Protein AF-A0A937KA80-F1 (afdb_monomer)

Secondary structure (DSSP, 8-state):
-B---TT-SS----B-PPPTTS-HHHHHHHHHHHHHHHHHHHHHHH-HHHHHTTEEEETTEEE--S-SS---B---SHHHHHHHHHHHHHGGGSTT---SSSGGG-TTSTHHHHHS---SSTT---GGGG--

Organism: NCBI:txid2494733

Solvent-accessible surface area (backbone atoms only — not comparable to full-atom values): 8344 Å² total; per-residue (Å²): 57,46,37,66,76,92,83,60,100,74,82,78,76,53,80,59,83,78,57,89,94,52,56,68,69,57,53,51,51,50,50,54,51,52,52,42,49,51,52,49,54,49,24,66,75,77,35,54,77,64,45,61,79,31,55,47,99,48,98,89,42,60,63,55,81,70,74,91,78,72,44,78,37,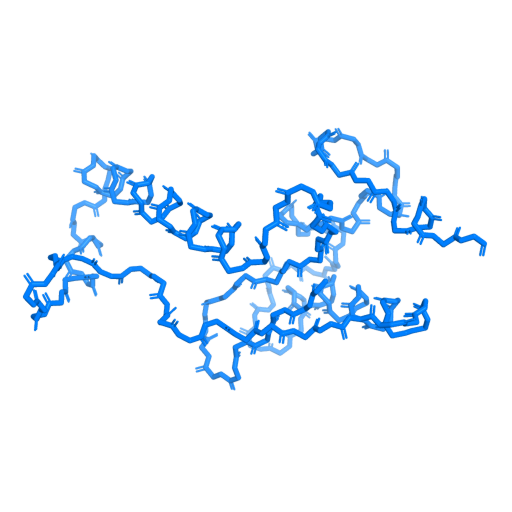87,70,90,46,68,70,59,46,52,55,49,50,53,50,61,40,42,47,50,46,38,84,95,56,55,72,27,97,41,48,74,69,35,79,96,46,69,46,36,44,78,74,68,68,48,61,87,66,72,88,68,77,66,74,67,83,77,57,134

Sequence (132 aa):
MYQELKDEHNHLHLLWKINPEHSLENVQRDFMKYTGQMIKFDLQKNHTQLLEHFQVNLKDRIYQFWQRNSLNKLLKSRKVIEQKLDYIHNNPVRGKWMLADNPLKYHFSSVRFYKEDNREFNFLTHYMQHFE

Mean predicted aligned error: 5.34 Å

Radius of gyration: 16.71 Å; Cα contacts (8 Å, |Δi|>4): 102; chains: 1; bounding box: 38×38×46 Å

Structure (mmCIF, N/CA/C/O backbone):
data_AF-A0A937KA80-F1
#
_entry.id   AF-A0A937KA80-F1
#
loop_
_atom_site.group_PDB
_atom_site.id
_atom_site.type_symbol
_atom_site.label_atom_id
_atom_site.label_alt_id
_atom_site.label_comp_id
_atom_site.label_asym_id
_atom_site.label_entity_id
_atom_site.label_seq_id
_atom_site.pdbx_PDB_ins_code
_atom_site.Cartn_x
_atom_site.Cartn_y
_atom_site.Cartn_z
_atom_site.occupancy
_atom_site.B_iso_or_equiv
_atom_site.auth_seq_id
_atom_site.auth_comp_id
_atom_site.auth_asym_id
_atom_site.auth_atom_id
_atom_site.pdbx_PDB_model_num
ATOM 1 N N . MET A 1 1 ? 9.803 3.561 -4.154 1.00 48.16 1 MET A N 1
ATOM 2 C CA . MET A 1 1 ? 10.133 3.049 -2.802 1.00 48.16 1 MET A CA 1
ATOM 3 C C . MET A 1 1 ? 9.423 1.731 -2.578 1.00 48.16 1 MET A C 1
ATOM 5 O O . MET A 1 1 ? 8.391 1.564 -3.196 1.00 48.16 1 MET A O 1
ATOM 9 N N . TYR A 1 2 ? 9.955 0.816 -1.769 1.00 37.06 2 TYR A N 1
ATOM 10 C CA . TYR A 1 2 ? 9.314 -0.464 -1.439 1.00 37.06 2 TYR A CA 1
ATOM 11 C C . TYR A 1 2 ? 9.170 -0.610 0.078 1.00 37.06 2 TYR A C 1
ATOM 13 O O . TYR A 1 2 ? 10.164 -0.451 0.793 1.00 37.06 2 TYR A O 1
ATOM 21 N N . GLN A 1 3 ? 7.959 -0.915 0.543 1.00 44.41 3 GLN A N 1
ATOM 22 C CA . GLN A 1 3 ? 7.660 -1.246 1.936 1.00 44.41 3 GLN A CA 1
ATOM 23 C C . GLN A 1 3 ? 7.545 -2.759 2.084 1.00 44.41 3 GLN A C 1
ATOM 25 O O . GLN A 1 3 ? 6.908 -3.396 1.262 1.00 44.41 3 GLN A O 1
ATOM 30 N N . GLU A 1 4 ? 8.177 -3.346 3.098 1.00 45.22 4 GLU A N 1
ATOM 31 C CA . GLU A 1 4 ? 8.077 -4.771 3.448 1.00 45.22 4 GLU A CA 1
ATOM 32 C C . GLU A 1 4 ? 7.993 -4.841 4.967 1.00 45.22 4 GLU A C 1
ATOM 34 O O . GLU A 1 4 ? 8.953 -4.506 5.658 1.00 45.22 4 GLU A O 1
ATOM 39 N N . LEU A 1 5 ? 6.827 -5.191 5.499 1.00 46.53 5 LEU A N 1
ATOM 40 C CA . LEU A 1 5 ? 6.656 -5.407 6.930 1.00 46.53 5 LEU A CA 1
ATOM 41 C C . LEU A 1 5 ? 6.932 -6.881 7.195 1.00 46.53 5 LEU A C 1
ATOM 43 O O . LEU A 1 5 ? 6.272 -7.754 6.638 1.00 46.53 5 LEU A O 1
ATOM 47 N N . LYS A 1 6 ? 7.978 -7.155 7.975 1.00 39.16 6 LYS A N 1
ATOM 48 C CA . LYS A 1 6 ? 8.591 -8.483 8.028 1.00 39.16 6 LYS A CA 1
ATOM 49 C C . LYS A 1 6 ? 7.864 -9.498 8.913 1.00 39.16 6 LYS A C 1
ATOM 51 O O . LYS A 1 6 ? 8.382 -10.597 9.013 1.00 39.16 6 LYS A O 1
ATOM 56 N N . ASP A 1 7 ? 6.707 -9.183 9.506 1.00 46.62 7 ASP A N 1
ATOM 57 C CA . ASP A 1 7 ? 6.018 -10.170 10.356 1.00 46.62 7 ASP A CA 1
ATOM 58 C C . ASP A 1 7 ? 4.517 -9.948 10.634 1.00 46.62 7 ASP A C 1
ATOM 60 O O . ASP A 1 7 ? 4.019 -10.349 11.679 1.00 46.62 7 ASP A O 1
ATOM 64 N N . GLU A 1 8 ? 3.731 -9.364 9.718 1.00 51.09 8 GLU A N 1
ATOM 65 C CA . GLU A 1 8 ? 2.290 -9.190 9.983 1.00 51.09 8 GLU A CA 1
ATOM 66 C C . GLU A 1 8 ? 1.383 -9.665 8.853 1.00 51.09 8 GLU A C 1
ATOM 68 O O . GLU A 1 8 ? 1.564 -9.372 7.670 1.00 51.09 8 GLU A O 1
ATOM 73 N N . HIS A 1 9 ? 0.382 -10.440 9.266 1.00 58.31 9 HIS A N 1
ATOM 74 C CA . HIS A 1 9 ? -0.651 -11.075 8.460 1.00 58.31 9 HIS A CA 1
ATOM 75 C C . HIS A 1 9 ? -1.645 -10.084 7.851 1.00 58.31 9 HIS A C 1
ATOM 77 O O . HIS A 1 9 ? -2.662 -10.550 7.377 1.00 58.31 9 HIS A O 1
ATOM 83 N N . ASN A 1 10 ? -1.360 -8.773 7.797 1.00 76.12 10 ASN A N 1
ATOM 84 C CA . ASN A 1 10 ? -2.087 -7.776 6.998 1.00 76.12 10 ASN A CA 1
ATOM 85 C C . ASN A 1 10 ? -1.175 -6.568 6.725 1.00 76.12 10 ASN A C 1
ATOM 87 O O . ASN A 1 10 ? -0.823 -5.849 7.654 1.00 76.12 10 ASN A O 1
ATOM 91 N N . HIS A 1 11 ? -0.767 -6.334 5.476 1.00 83.75 11 HIS A N 1
ATOM 92 C CA . HIS A 1 11 ? 0.068 -5.180 5.125 1.00 83.75 11 HIS A CA 1
ATOM 93 C C . HIS A 1 11 ? -0.138 -4.733 3.676 1.00 83.75 11 HIS A C 1
ATOM 95 O O . HIS A 1 11 ? -0.653 -5.469 2.838 1.00 83.75 11 HIS A O 1
ATOM 101 N N . LEU A 1 12 ? 0.300 -3.508 3.393 1.00 89.56 12 LEU A N 1
ATOM 102 C CA . LEU A 1 12 ? 0.245 -2.889 2.077 1.00 89.56 12 LEU A CA 1
ATOM 103 C C . LEU A 1 12 ? 1.658 -2.765 1.499 1.00 89.56 12 LEU A C 1
ATOM 105 O O . LEU A 1 12 ? 2.580 -2.318 2.184 1.00 89.56 12 LEU A O 1
ATOM 109 N N . HIS A 1 13 ? 1.810 -3.110 0.222 1.00 90.69 13 HIS A N 1
ATOM 110 C CA . HIS A 1 13 ? 3.007 -2.799 -0.550 1.00 90.69 13 HIS A CA 1
ATOM 111 C C . HIS A 1 13 ? 2.705 -1.706 -1.568 1.00 90.69 13 HIS A C 1
ATOM 113 O O . HIS A 1 13 ? 1.826 -1.866 -2.412 1.00 90.69 13 HIS A O 1
ATOM 119 N N . LEU A 1 14 ? 3.482 -0.625 -1.527 1.00 92.62 14 LEU A N 1
ATOM 120 C CA . LEU A 1 14 ? 3.398 0.463 -2.494 1.00 92.62 14 LEU A CA 1
ATOM 121 C C . LEU A 1 14 ? 4.724 0.628 -3.220 1.00 92.62 14 LEU A C 1
ATOM 123 O O . LEU A 1 14 ? 5.790 0.568 -2.605 1.00 92.62 14 LEU A O 1
ATOM 127 N N . LEU A 1 15 ? 4.633 0.887 -4.525 1.00 93.25 15 LEU A N 1
ATOM 128 C CA . LEU A 1 15 ? 5.722 1.422 -5.327 1.00 93.25 15 LEU A CA 1
ATOM 129 C C . LEU A 1 15 ? 5.299 2.783 -5.864 1.00 93.25 15 LEU A C 1
ATOM 131 O O . LEU A 1 15 ? 4.506 2.873 -6.791 1.00 93.25 15 LEU A O 1
ATOM 135 N N . TRP A 1 16 ? 5.849 3.836 -5.269 1.00 91.56 16 TRP A N 1
ATOM 136 C CA . TRP A 1 16 ? 5.599 5.217 -5.678 1.00 91.56 16 TRP A CA 1
ATOM 137 C C . TRP A 1 16 ? 6.881 5.965 -6.050 1.00 91.56 16 TRP A C 1
ATOM 139 O O . TRP A 1 16 ? 7.986 5.633 -5.583 1.00 91.56 16 TRP A O 1
ATOM 149 N N . LYS A 1 17 ? 6.705 6.993 -6.881 1.00 91.81 17 LYS A N 1
ATOM 150 C CA . LYS A 1 17 ? 7.663 8.072 -7.108 1.00 91.81 17 LYS A CA 1
ATOM 151 C C . LYS A 1 17 ? 7.154 9.301 -6.363 1.00 91.81 17 LYS A C 1
ATOM 153 O O . LYS A 1 17 ? 6.018 9.714 -6.561 1.00 91.81 17 LYS A O 1
ATOM 158 N N . ILE A 1 18 ? 7.988 9.848 -5.487 1.00 92.00 18 ILE A N 1
ATOM 159 C CA . ILE A 1 18 ? 7.662 11.062 -4.741 1.00 92.00 18 ILE A CA 1
ATOM 160 C C . ILE A 1 18 ? 7.908 12.265 -5.657 1.00 92.00 18 ILE A C 1
ATOM 162 O O . ILE A 1 18 ? 8.932 12.306 -6.344 1.00 92.00 18 ILE A O 1
ATOM 166 N N . ASN A 1 19 ? 6.963 13.208 -5.691 1.00 91.62 19 ASN A N 1
ATOM 167 C CA . ASN A 1 19 ? 7.145 14.486 -6.381 1.00 91.62 19 ASN A CA 1
ATOM 168 C C . ASN A 1 19 ? 8.353 15.218 -5.755 1.00 91.62 19 ASN A C 1
ATOM 170 O O . ASN A 1 19 ? 8.394 15.303 -4.528 1.00 91.62 19 ASN A O 1
ATOM 174 N N . PRO A 1 20 ? 9.314 15.741 -6.546 1.00 91.06 20 PRO A N 1
ATOM 175 C CA . PRO A 1 20 ? 10.453 16.508 -6.034 1.00 91.06 20 PRO A CA 1
ATOM 176 C C . PRO A 1 20 ? 10.111 17.635 -5.046 1.00 91.06 20 PRO A C 1
ATOM 178 O O . PRO A 1 20 ? 10.936 17.964 -4.200 1.00 91.06 20 PRO A O 1
ATOM 181 N N . GLU A 1 21 ? 8.905 18.202 -5.117 1.00 96.12 21 GLU A N 1
ATOM 182 C CA . GLU A 1 21 ? 8.427 19.254 -4.203 1.00 96.12 21 GLU A CA 1
ATOM 183 C C . GLU A 1 21 ? 8.047 18.743 -2.802 1.00 96.12 21 GLU A C 1
ATOM 185 O O . GLU A 1 21 ? 7.722 19.524 -1.904 1.00 96.12 21 GLU A O 1
ATOM 190 N N . HIS A 1 22 ? 8.041 17.427 -2.594 1.00 95.25 22 HIS A N 1
ATOM 191 C CA . HIS A 1 22 ? 7.624 16.806 -1.347 1.00 95.25 22 HIS A CA 1
ATOM 192 C C . HIS A 1 22 ? 8.718 15.907 -0.783 1.00 95.25 22 HIS A C 1
ATOM 194 O O . HIS A 1 22 ? 9.386 15.164 -1.501 1.00 95.25 22 HIS A O 1
ATOM 200 N N . SER A 1 23 ? 8.864 15.925 0.542 1.00 93.81 23 SER A N 1
ATOM 201 C CA . SER A 1 23 ? 9.689 14.933 1.220 1.00 93.81 23 SER A CA 1
ATOM 202 C C . SER A 1 23 ? 8.934 13.616 1.357 1.00 93.81 23 SER A C 1
ATOM 204 O O . SER A 1 23 ? 7.706 13.581 1.497 1.00 93.81 23 SER A O 1
ATOM 206 N N . LEU A 1 24 ? 9.684 12.518 1.362 1.00 90.81 24 LEU A N 1
ATOM 207 C CA . LEU A 1 24 ? 9.137 11.194 1.616 1.00 90.81 24 LEU A CA 1
ATOM 208 C C . LEU A 1 24 ? 8.379 11.147 2.948 1.00 90.81 24 LEU A C 1
ATOM 210 O O . LEU A 1 24 ? 7.284 10.595 3.029 1.00 90.81 24 LEU A O 1
ATOM 214 N N . GLU A 1 25 ? 8.984 11.702 3.992 1.00 91.50 25 GLU A N 1
ATOM 215 C CA . GLU A 1 25 ? 8.495 11.625 5.362 1.00 91.50 25 GLU A CA 1
ATOM 216 C C . GLU A 1 25 ? 7.133 12.308 5.482 1.00 91.50 25 GLU A C 1
ATOM 218 O O . GLU A 1 25 ? 6.232 11.783 6.139 1.00 91.50 25 GLU A O 1
ATOM 223 N N . ASN A 1 26 ? 6.959 13.446 4.802 1.00 94.25 26 ASN A N 1
ATOM 224 C CA . ASN A 1 26 ? 5.688 14.158 4.765 1.00 94.25 26 ASN A CA 1
ATOM 225 C C . ASN A 1 26 ? 4.629 13.347 4.013 1.00 94.25 26 ASN A C 1
ATOM 227 O O . ASN A 1 26 ? 3.556 13.116 4.564 1.00 94.25 26 ASN A O 1
ATOM 231 N N . VAL A 1 27 ? 4.945 12.840 2.815 1.00 93.75 27 VAL A N 1
ATOM 232 C CA . VAL A 1 27 ? 4.000 12.029 2.025 1.00 93.75 27 VAL A CA 1
ATOM 233 C C . VAL A 1 27 ? 3.550 10.793 2.797 1.00 93.75 27 VAL A C 1
ATOM 235 O O . VAL A 1 27 ? 2.359 10.496 2.861 1.00 93.75 27 VAL A O 1
ATOM 238 N N . GLN A 1 28 ? 4.481 10.087 3.432 1.00 91.75 28 GLN A N 1
ATOM 239 C CA . GLN A 1 28 ? 4.168 8.901 4.216 1.00 91.75 28 GLN A CA 1
ATOM 240 C C . GLN A 1 28 ? 3.326 9.233 5.453 1.00 91.75 28 GLN A C 1
ATOM 242 O O . GLN A 1 28 ? 2.318 8.566 5.700 1.00 91.75 28 GLN A O 1
ATOM 247 N N . ARG A 1 29 ? 3.710 10.260 6.224 1.00 92.69 29 ARG A N 1
ATOM 248 C CA . ARG A 1 29 ? 2.944 10.714 7.393 1.00 92.69 29 ARG A CA 1
ATOM 249 C C . ARG A 1 29 ? 1.513 11.045 6.992 1.00 92.69 29 ARG A C 1
ATOM 251 O O . ARG A 1 29 ? 0.576 10.599 7.654 1.00 92.69 29 ARG A O 1
ATOM 258 N N . ASP A 1 30 ? 1.355 11.817 5.924 1.00 95.12 30 ASP A N 1
ATOM 259 C CA . ASP A 1 30 ? 0.058 12.326 5.501 1.00 95.12 30 ASP A CA 1
ATOM 260 C C . ASP A 1 30 ? -0.804 11.198 4.918 1.00 95.12 30 ASP A C 1
ATOM 262 O O . ASP A 1 30 ? -1.977 11.094 5.277 1.00 95.12 30 ASP A O 1
ATOM 266 N N . PHE A 1 31 ? -0.211 10.268 4.156 1.00 94.31 31 PHE A N 1
ATOM 267 C CA . PHE A 1 31 ? -0.874 9.042 3.705 1.00 94.31 31 PHE A CA 1
ATOM 268 C C . PHE A 1 31 ? -1.403 8.212 4.881 1.00 94.31 31 PHE A C 1
ATOM 270 O O . PHE A 1 31 ? -2.589 7.878 4.922 1.00 94.31 31 PHE A O 1
ATOM 277 N N . MET A 1 32 ? -0.552 7.898 5.863 1.00 93.69 32 MET A N 1
ATOM 278 C CA . MET A 1 32 ? -0.934 7.074 7.016 1.00 93.69 32 MET A CA 1
ATOM 279 C C . MET A 1 32 ? -1.980 7.772 7.890 1.00 93.69 32 MET A C 1
ATOM 281 O O . MET A 1 32 ? -2.920 7.135 8.364 1.00 93.69 32 MET A O 1
ATOM 285 N N . LYS A 1 33 ? -1.843 9.089 8.093 1.00 94.38 33 LYS A N 1
ATOM 286 C CA . LYS A 1 33 ? -2.810 9.890 8.851 1.00 94.38 33 LYS A CA 1
ATOM 287 C C . LYS A 1 33 ? -4.173 9.884 8.168 1.00 94.38 33 LYS A C 1
ATOM 289 O O . LYS A 1 33 ? -5.168 9.565 8.816 1.00 94.38 33 LYS A O 1
ATOM 294 N N . TYR A 1 34 ? -4.210 10.217 6.879 1.00 97.31 34 TYR A N 1
ATOM 295 C CA . TYR A 1 34 ? -5.447 10.301 6.113 1.00 97.31 34 TYR A CA 1
ATOM 296 C C . TYR A 1 34 ? -6.156 8.946 6.060 1.00 97.31 34 TYR A C 1
ATOM 298 O O . TYR A 1 34 ? -7.308 8.829 6.467 1.00 97.31 34 TYR A O 1
ATOM 306 N N . THR A 1 35 ? -5.451 7.894 5.643 1.00 96.38 35 THR A N 1
ATOM 307 C CA . THR A 1 35 ? -6.038 6.550 5.529 1.00 96.38 35 THR A CA 1
ATOM 308 C C . THR A 1 35 ? -6.451 5.982 6.883 1.00 96.38 35 THR A C 1
ATOM 310 O O . THR A 1 35 ? -7.530 5.412 6.989 1.00 96.38 35 THR A O 1
ATOM 313 N N . GLY A 1 36 ? -5.666 6.196 7.944 1.00 96.31 36 GLY A N 1
ATOM 314 C CA . GLY A 1 36 ? -6.048 5.785 9.297 1.00 96.31 36 GLY A CA 1
ATOM 315 C C . GLY A 1 36 ? -7.316 6.491 9.787 1.00 96.31 36 GLY A C 1
ATOM 316 O O . GLY A 1 36 ? -8.155 5.879 10.444 1.00 96.31 36 GLY A O 1
ATOM 317 N N . GLN A 1 37 ? -7.495 7.765 9.432 1.00 97.06 37 GLN A N 1
ATOM 318 C CA . GLN A 1 37 ? -8.714 8.505 9.743 1.00 97.06 37 GLN A CA 1
ATOM 319 C C . GLN A 1 37 ? -9.919 7.989 8.947 1.00 97.06 37 GLN A C 1
ATOM 321 O O . GLN A 1 37 ? -10.997 7.838 9.518 1.00 97.06 37 GLN A O 1
ATOM 326 N N . MET A 1 38 ? -9.731 7.656 7.669 1.00 98.12 38 MET A N 1
ATOM 327 C CA . MET A 1 38 ? -10.786 7.061 6.845 1.00 98.12 38 MET A CA 1
ATOM 328 C C . MET A 1 38 ? -11.207 5.681 7.358 1.00 98.12 38 MET A C 1
ATOM 330 O O . MET A 1 38 ? -12.401 5.436 7.500 1.00 98.12 38 MET A O 1
ATOM 334 N N . ILE A 1 39 ? -10.247 4.820 7.719 1.00 96.75 39 ILE A N 1
ATOM 335 C CA . ILE A 1 39 ? -10.524 3.511 8.330 1.00 96.75 39 ILE A CA 1
ATOM 336 C C . ILE A 1 39 ? -11.306 3.696 9.630 1.00 96.75 39 ILE A C 1
ATOM 338 O O . ILE A 1 39 ? -12.327 3.049 9.833 1.00 96.75 39 ILE A O 1
ATOM 342 N N . LYS A 1 40 ? -10.882 4.625 10.497 1.00 97.25 40 LYS A N 1
ATOM 343 C CA . LYS A 1 40 ? -11.616 4.933 11.729 1.00 97.25 40 LYS A CA 1
ATOM 344 C C . LYS A 1 40 ? -13.070 5.297 11.438 1.00 97.25 40 LYS A C 1
ATOM 346 O O . LYS A 1 40 ? -13.957 4.761 12.090 1.00 97.25 40 LYS A O 1
ATOM 351 N N . PHE A 1 41 ? -13.311 6.221 10.510 1.00 97.81 41 PHE A N 1
ATOM 352 C CA . PHE A 1 41 ? -14.662 6.686 10.203 1.00 97.81 41 PHE A CA 1
ATOM 353 C C . PHE A 1 41 ? -15.548 5.577 9.646 1.00 97.81 41 PHE A C 1
ATOM 355 O O . PHE A 1 41 ? -16.707 5.477 10.045 1.00 97.81 41 PHE A O 1
ATOM 362 N N . ASP A 1 42 ? -15.000 4.727 8.781 1.00 97.94 42 ASP A N 1
ATOM 363 C CA . ASP A 1 42 ? -15.714 3.564 8.270 1.00 97.94 42 ASP A CA 1
ATOM 364 C C . ASP A 1 42 ? -16.073 2.585 9.397 1.00 97.94 42 ASP A C 1
ATOM 366 O O . ASP A 1 42 ? -17.246 2.265 9.591 1.00 97.94 42 ASP A O 1
ATOM 370 N N . LEU A 1 43 ? -15.098 2.199 10.225 1.00 97.62 43 LEU A N 1
ATOM 371 C CA . LEU A 1 43 ? -15.330 1.257 11.319 1.00 97.62 43 LEU A CA 1
ATOM 372 C C . LEU A 1 43 ? -16.284 1.817 12.381 1.00 97.62 43 LEU A C 1
ATOM 374 O O . LEU A 1 43 ? -17.128 1.085 12.880 1.00 97.62 43 LEU A O 1
ATOM 378 N N . GLN A 1 44 ? -16.212 3.112 12.699 1.00 96.88 44 GLN A N 1
ATOM 379 C CA . GLN A 1 44 ? -17.159 3.758 13.619 1.00 96.88 44 GLN A CA 1
ATOM 380 C C . GLN A 1 44 ? -18.604 3.695 13.121 1.00 96.88 44 GLN A C 1
ATOM 382 O O . GLN A 1 44 ? -19.526 3.649 13.933 1.00 96.88 44 GLN A O 1
ATOM 387 N N . LYS A 1 45 ? -18.801 3.744 11.801 1.00 97.62 45 LYS A N 1
ATOM 388 C CA . LYS A 1 45 ? -20.126 3.751 11.186 1.00 97.62 45 LYS A CA 1
ATOM 389 C C . LYS A 1 45 ? -20.663 2.340 10.962 1.00 97.62 45 LYS A C 1
ATOM 391 O O . LYS A 1 45 ? -21.845 2.102 11.185 1.00 97.62 45 LYS A O 1
ATOM 396 N N . ASN A 1 46 ? -19.806 1.435 10.500 1.00 97.88 46 ASN A N 1
ATOM 397 C CA . ASN A 1 46 ? -20.219 0.158 9.924 1.00 97.88 46 ASN A CA 1
ATOM 398 C C . ASN A 1 46 ? -19.783 -1.054 10.764 1.00 97.88 46 ASN A C 1
ATOM 400 O O . ASN A 1 46 ? -20.420 -2.103 10.693 1.00 97.88 46 ASN A O 1
ATOM 404 N N . HIS A 1 47 ? -18.721 -0.934 11.571 1.00 96.19 47 HIS A N 1
ATOM 405 C CA . HIS A 1 47 ? -18.048 -2.073 12.208 1.00 96.19 47 HIS A CA 1
ATOM 406 C C . HIS A 1 47 ? -17.506 -1.739 13.610 1.00 96.19 47 HIS A C 1
ATOM 408 O O . HIS A 1 47 ? -16.336 -1.980 13.913 1.00 96.19 47 HIS A O 1
ATOM 414 N N . THR A 1 48 ? -18.348 -1.189 14.489 1.00 95.19 48 THR A N 1
ATOM 415 C CA . THR A 1 48 ? -17.910 -0.656 15.793 1.00 95.19 48 THR A CA 1
ATOM 416 C C . THR A 1 48 ? -17.208 -1.696 16.669 1.00 95.19 48 THR A C 1
ATOM 418 O O . THR A 1 48 ? -16.217 -1.370 17.309 1.00 95.19 48 THR A O 1
ATOM 421 N N . GLN A 1 49 ? -17.648 -2.958 16.638 1.00 96.12 49 GLN A N 1
ATOM 422 C CA . GLN A 1 49 ? -16.983 -4.048 17.367 1.00 96.12 49 GLN A CA 1
ATOM 423 C C . GLN A 1 49 ? -15.547 -4.281 16.871 1.00 96.12 49 GLN A C 1
ATOM 425 O O . GLN A 1 49 ? -14.641 -4.518 17.662 1.00 96.12 49 GLN A O 1
ATOM 430 N N . LEU A 1 50 ? -15.304 -4.153 15.561 1.00 95.12 50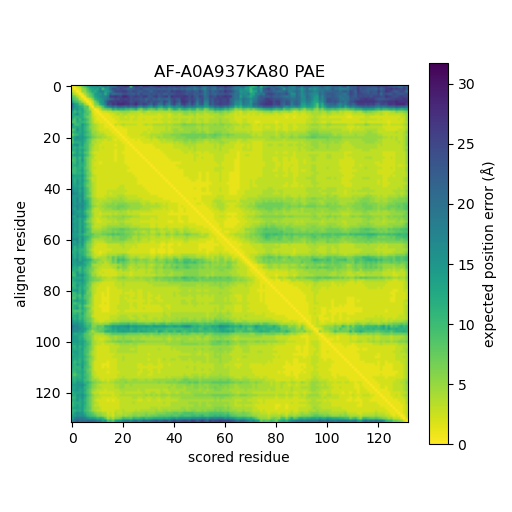 LEU A N 1
ATOM 431 C CA . LEU A 1 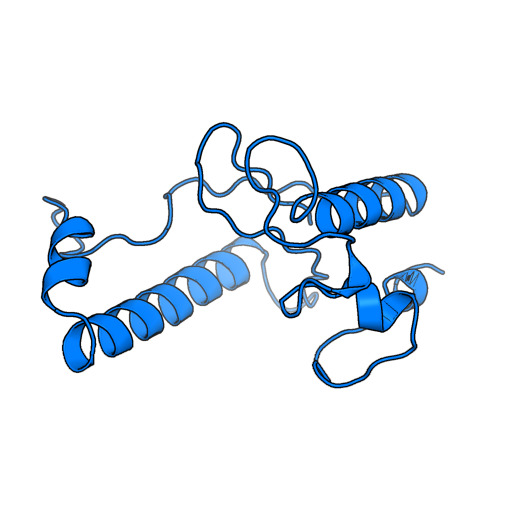50 ? -13.963 -4.302 14.998 1.00 95.12 50 LEU A CA 1
ATOM 432 C C . LEU A 1 50 ? -13.049 -3.132 15.394 1.00 95.12 50 LEU A C 1
ATOM 434 O O . LEU A 1 50 ? -11.853 -3.321 15.607 1.00 95.12 50 LEU A O 1
ATOM 438 N N . LEU A 1 51 ? -13.606 -1.924 15.520 1.00 96.88 51 LEU A N 1
ATOM 439 C CA . LEU A 1 51 ? -12.859 -0.729 15.918 1.00 96.88 51 LEU A CA 1
ATOM 440 C C . LEU A 1 51 ? -12.196 -0.875 17.296 1.00 96.88 51 LEU A C 1
ATOM 442 O O . LEU A 1 51 ? -11.106 -0.338 17.505 1.00 96.88 51 LEU A O 1
ATOM 446 N N . GLU A 1 52 ? -12.832 -1.594 18.221 1.00 95.38 52 GLU A N 1
ATOM 447 C CA . GLU A 1 52 ? -12.324 -1.809 19.581 1.00 95.38 52 GLU A CA 1
ATOM 448 C C . GLU A 1 52 ? -10.947 -2.486 19.580 1.00 95.38 52 GLU A C 1
ATOM 450 O O . GLU A 1 52 ? -10.081 -2.120 20.373 1.00 95.38 52 GLU A O 1
ATOM 455 N N . HIS A 1 53 ? -10.681 -3.370 18.613 1.00 95.25 53 HIS A N 1
ATOM 456 C CA . HIS A 1 53 ? -9.384 -4.037 18.465 1.00 95.25 53 HIS A CA 1
ATOM 457 C C . HIS A 1 53 ? -8.231 -3.092 18.094 1.00 95.25 53 HIS A C 1
ATOM 459 O O . HIS A 1 53 ? -7.068 -3.466 18.234 1.00 95.25 53 HIS A O 1
ATOM 465 N N . PHE A 1 54 ? -8.530 -1.876 17.630 1.00 95.31 54 PHE A N 1
ATOM 466 C CA . PHE A 1 54 ? -7.524 -0.873 17.270 1.00 95.31 54 PHE A CA 1
ATOM 467 C C . PHE A 1 54 ? -7.283 0.163 18.372 1.00 95.31 54 PHE A C 1
ATOM 469 O O . PHE A 1 54 ? -6.513 1.105 18.153 1.00 95.31 54 PHE A O 1
ATOM 476 N N . GLN A 1 55 ? -7.938 0.037 19.532 1.00 96.19 55 GLN A N 1
ATOM 477 C CA . GLN A 1 55 ? -7.700 0.930 20.663 1.00 96.19 55 GLN A CA 1
ATOM 478 C C . GLN A 1 55 ? -6.292 0.749 21.229 1.00 96.19 55 GLN A C 1
ATOM 480 O O . GLN A 1 55 ? -5.767 -0.356 21.339 1.00 96.19 55 GLN A O 1
ATOM 485 N N . VAL A 1 56 ? -5.679 1.862 21.617 1.00 95.56 56 VAL A N 1
ATOM 486 C CA . VAL A 1 56 ? -4.341 1.897 22.204 1.00 95.56 56 VAL A CA 1
ATOM 487 C C . VAL A 1 56 ? -4.317 2.827 23.405 1.00 95.56 56 VAL A C 1
ATOM 489 O O . VAL A 1 56 ? -4.980 3.861 23.425 1.00 95.56 56 VAL A O 1
ATOM 492 N N . ASN A 1 57 ? -3.502 2.489 24.401 1.00 95.12 57 ASN A N 1
ATOM 493 C CA . ASN A 1 57 ? -3.299 3.332 25.575 1.00 95.12 57 ASN A CA 1
ATOM 494 C C . ASN A 1 57 ? -2.110 4.281 25.361 1.00 95.12 57 ASN A C 1
ATOM 496 O O . ASN A 1 57 ? -1.037 4.109 25.940 1.00 95.12 57 ASN A O 1
ATOM 500 N N . LEU A 1 58 ? -2.275 5.244 24.453 1.00 93.12 58 LEU A N 1
ATOM 501 C CA . LEU A 1 58 ? -1.255 6.237 24.126 1.00 93.12 58 LEU A CA 1
ATOM 502 C C . LEU A 1 58 ? -1.777 7.648 24.391 1.00 93.12 58 LEU A C 1
ATOM 504 O O . LEU A 1 58 ? -2.933 7.962 24.129 1.00 93.12 58 LEU A O 1
ATOM 508 N N . LYS A 1 59 ? -0.897 8.536 24.864 1.00 93.62 59 LYS A N 1
ATOM 509 C CA . LYS A 1 59 ? -1.265 9.920 25.205 1.00 93.62 59 LYS A CA 1
ATOM 510 C C . LYS A 1 59 ? -1.762 10.726 23.997 1.00 93.62 59 LYS A C 1
ATOM 512 O O . LYS A 1 59 ? -2.541 11.656 24.160 1.00 93.62 59 LYS A O 1
ATOM 517 N N . ASP A 1 60 ? -1.278 10.404 22.801 1.00 91.31 60 ASP A N 1
ATOM 518 C CA . ASP A 1 60 ? -1.489 11.193 21.587 1.00 91.31 60 ASP A CA 1
ATOM 519 C C . ASP A 1 60 ? -2.608 10.660 20.678 1.00 91.31 60 ASP A C 1
ATOM 521 O O . ASP A 1 60 ? -2.973 11.329 19.712 1.00 91.31 60 ASP A O 1
ATOM 525 N N . ARG A 1 61 ? -3.149 9.463 20.944 1.00 90.75 61 ARG A N 1
ATOM 526 C CA . ARG A 1 61 ? -4.187 8.846 20.106 1.00 90.75 61 ARG A CA 1
ATOM 527 C C . ARG A 1 61 ? -4.957 7.759 20.847 1.00 90.75 61 ARG A C 1
ATOM 529 O O . ARG A 1 61 ? -4.382 7.009 21.622 1.00 90.75 61 ARG A O 1
ATOM 536 N N . ILE A 1 62 ? -6.238 7.632 20.510 1.00 95.19 62 ILE A N 1
ATOM 537 C CA . ILE A 1 62 ? -7.124 6.576 21.029 1.00 95.19 62 ILE A CA 1
ATOM 538 C C . ILE A 1 62 ? -7.021 5.300 20.181 1.00 95.19 62 ILE A C 1
ATOM 540 O O . ILE A 1 62 ? -7.122 4.203 20.712 1.00 95.19 62 ILE A O 1
ATOM 544 N N . TYR A 1 63 ? -6.800 5.441 18.869 1.00 96.44 63 TYR A N 1
ATOM 545 C CA . TYR A 1 63 ? -6.750 4.327 17.918 1.00 96.44 63 TYR A CA 1
ATOM 546 C C . TYR A 1 63 ? -5.445 4.343 17.116 1.00 96.44 63 TYR A C 1
ATOM 548 O O . TYR A 1 63 ? -4.946 5.418 16.762 1.00 96.44 63 TYR A O 1
ATOM 556 N N . GLN A 1 64 ? -4.910 3.167 16.786 1.00 94.88 64 GLN A N 1
ATOM 557 C CA . GLN A 1 64 ? -3.745 3.018 15.912 1.00 94.88 64 GLN A CA 1
ATOM 558 C C . GLN A 1 64 ? -3.964 1.886 14.902 1.00 94.88 64 GLN A C 1
ATOM 560 O O . GLN A 1 64 ? -4.027 0.723 15.274 1.00 94.88 64 GLN A O 1
ATOM 565 N N . PHE A 1 65 ? -4.024 2.243 13.616 1.00 94.19 65 PHE A N 1
ATOM 566 C CA . PHE A 1 65 ? -4.204 1.289 12.510 1.00 94.19 65 PHE A CA 1
ATOM 567 C C . PHE A 1 65 ? -2.884 0.904 11.851 1.00 94.19 65 PHE A C 1
ATOM 569 O O . PHE A 1 65 ? -2.663 -0.246 11.494 1.00 94.19 65 PHE A O 1
ATOM 576 N N . TRP A 1 66 ? -1.995 1.883 11.696 1.00 93.19 66 TRP A N 1
ATOM 577 C CA . TRP A 1 66 ? -0.704 1.675 11.064 1.00 93.19 66 TRP A CA 1
ATOM 578 C C . TRP A 1 66 ? 0.393 1.449 12.097 1.00 93.19 66 TRP A C 1
ATOM 580 O O . TRP A 1 66 ? 0.466 2.152 13.110 1.00 93.19 66 TRP A O 1
ATOM 590 N N . GLN A 1 67 ? 1.304 0.528 11.790 1.00 88.25 67 GLN A N 1
ATOM 591 C CA . GLN A 1 67 ? 2.556 0.398 12.524 1.00 88.25 67 GLN A CA 1
ATOM 592 C C . GLN A 1 67 ? 3.384 1.687 12.417 1.00 88.25 67 GLN A C 1
ATOM 594 O O . GLN A 1 67 ? 3.442 2.321 11.364 1.00 88.25 67 GLN A O 1
ATOM 599 N N . ARG A 1 68 ? 4.065 2.066 13.505 1.00 80.50 68 ARG A N 1
ATOM 600 C CA . ARG A 1 68 ? 4.841 3.319 13.576 1.00 80.50 68 ARG A CA 1
ATOM 601 C C . ARG A 1 68 ? 6.024 3.360 12.608 1.00 80.50 68 ARG A C 1
ATOM 603 O O . ARG A 1 68 ? 6.328 4.415 12.065 1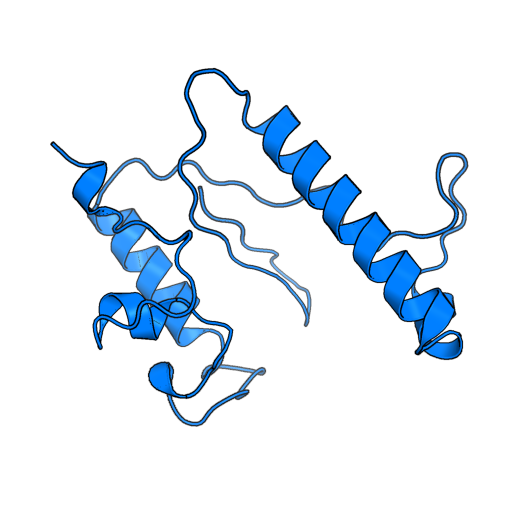.00 80.50 68 ARG A O 1
ATOM 610 N N . ASN A 1 69 ? 6.665 2.216 12.389 1.00 79.62 69 ASN A N 1
ATOM 611 C CA . ASN A 1 69 ? 7.901 2.114 11.622 1.00 79.62 69 ASN A CA 1
ATOM 612 C C . ASN A 1 69 ? 7.649 1.387 10.299 1.00 79.62 69 ASN A C 1
ATOM 614 O O . ASN A 1 69 ? 8.060 0.240 10.124 1.00 79.62 69 ASN A O 1
ATOM 618 N N . SER A 1 70 ? 6.961 2.044 9.362 1.00 80.12 70 SER A N 1
ATOM 619 C CA . SER A 1 70 ? 6.847 1.508 8.005 1.00 80.12 70 SER A CA 1
ATOM 620 C C . SER A 1 70 ? 8.232 1.388 7.375 1.00 80.12 70 SER A C 1
ATOM 622 O O . SER A 1 70 ? 9.009 2.346 7.363 1.00 80.12 70 SER A O 1
ATOM 624 N N . LEU A 1 71 ? 8.540 0.220 6.820 1.00 84.12 71 LEU A N 1
ATOM 625 C CA . LEU A 1 71 ? 9.781 0.051 6.084 1.00 84.12 71 LEU A CA 1
ATOM 626 C C . LEU A 1 71 ? 9.719 0.827 4.771 1.00 84.12 71 LEU A C 1
ATOM 628 O O . LEU A 1 71 ? 8.736 0.753 4.051 1.00 84.12 71 LEU A O 1
ATOM 632 N N . ASN A 1 72 ? 10.809 1.492 4.417 1.00 85.50 72 ASN A N 1
ATOM 633 C CA . ASN A 1 72 ? 10.924 2.219 3.166 1.00 85.50 72 ASN A CA 1
ATOM 634 C C . ASN A 1 72 ? 12.288 1.956 2.545 1.00 85.50 72 ASN A C 1
ATOM 636 O O . ASN A 1 72 ? 13.319 2.171 3.178 1.00 85.50 72 ASN A O 1
ATOM 640 N N . LYS A 1 73 ? 12.309 1.491 1.295 1.00 88.00 73 LYS A N 1
ATOM 641 C CA . LYS A 1 73 ? 13.550 1.274 0.540 1.00 88.00 73 LYS A CA 1
ATOM 642 C C . LYS A 1 73 ? 13.564 2.090 -0.741 1.00 88.00 73 LYS A C 1
ATOM 644 O O . LYS A 1 73 ? 12.664 1.952 -1.571 1.00 88.00 73 LYS A O 1
ATOM 649 N N . LEU A 1 74 ? 14.598 2.912 -0.921 1.00 89.88 74 LEU A N 1
ATOM 650 C CA . LEU A 1 74 ? 14.870 3.579 -2.193 1.00 8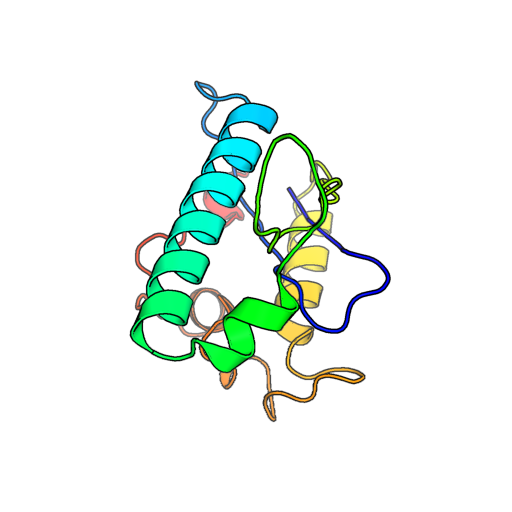9.88 74 LEU A CA 1
ATOM 651 C C . LEU A 1 74 ? 15.255 2.529 -3.245 1.00 89.88 74 LEU A C 1
ATOM 653 O O . LEU A 1 74 ? 16.118 1.688 -3.001 1.00 89.88 74 LEU A O 1
ATOM 657 N N . LEU A 1 75 ? 14.613 2.580 -4.412 1.00 91.31 75 LEU A N 1
ATOM 658 C CA . LEU A 1 75 ? 14.880 1.666 -5.523 1.00 91.31 75 LEU A CA 1
ATOM 659 C C . LEU A 1 75 ? 15.637 2.446 -6.594 1.00 91.31 75 LEU A C 1
ATOM 661 O O . LEU A 1 75 ? 15.129 3.452 -7.079 1.00 91.31 75 LEU A O 1
ATOM 665 N N . LYS A 1 76 ? 16.860 2.011 -6.910 1.00 86.25 76 LYS A N 1
ATOM 666 C CA . LYS A 1 76 ? 17.786 2.759 -7.776 1.00 86.25 76 LYS A CA 1
ATOM 667 C C . LYS A 1 76 ? 17.916 2.201 -9.191 1.00 86.25 76 LYS A C 1
ATOM 669 O O . LYS A 1 76 ? 18.487 2.867 -10.041 1.00 86.25 76 LYS A O 1
ATOM 674 N N . SER A 1 77 ? 17.440 0.985 -9.451 1.00 91.25 77 SER A N 1
ATOM 675 C CA . SER A 1 77 ? 17.581 0.359 -10.765 1.00 91.25 77 SER A CA 1
ATOM 676 C C . SER A 1 77 ? 16.290 -0.291 -11.227 1.00 91.25 77 SER A C 1
ATOM 678 O O . SER A 1 77 ? 15.501 -0.800 -10.426 1.00 91.25 77 SER A O 1
ATOM 680 N N . ARG A 1 78 ? 16.121 -0.313 -12.548 1.00 93.56 78 ARG A N 1
ATOM 681 C CA . ARG A 1 78 ? 15.004 -0.963 -13.228 1.00 93.56 78 ARG A CA 1
ATOM 682 C C . ARG A 1 78 ? 14.850 -2.424 -12.811 1.00 93.56 78 ARG A C 1
ATOM 684 O O . ARG A 1 78 ? 13.776 -2.818 -12.378 1.00 93.56 78 ARG A O 1
ATOM 691 N N . LYS A 1 79 ? 15.949 -3.183 -12.824 1.00 94.19 79 LYS A N 1
ATOM 692 C CA . LYS A 1 79 ? 15.968 -4.595 -12.416 1.00 94.19 79 LYS A CA 1
ATOM 693 C C . LYS A 1 79 ? 15.416 -4.805 -11.001 1.00 94.19 79 LYS A C 1
ATOM 695 O O . LYS A 1 79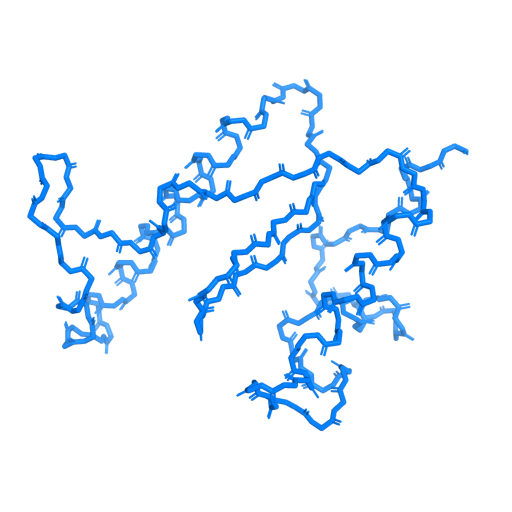 ? 14.674 -5.750 -10.758 1.00 94.19 79 LYS A O 1
ATOM 700 N N . VAL A 1 80 ? 15.769 -3.925 -10.060 1.00 93.06 80 VAL A N 1
ATOM 701 C CA . VAL A 1 80 ? 15.273 -4.015 -8.678 1.00 93.06 80 VAL A CA 1
ATOM 702 C C . VAL A 1 80 ? 13.787 -3.654 -8.605 1.00 93.06 80 VAL A C 1
ATOM 704 O O . VAL A 1 80 ? 13.051 -4.282 -7.849 1.00 93.06 80 VAL A O 1
ATOM 707 N N . ILE A 1 81 ? 13.327 -2.672 -9.386 1.00 94.38 81 ILE A N 1
ATOM 708 C CA . ILE A 1 81 ? 11.902 -2.326 -9.475 1.00 94.38 81 ILE A CA 1
ATOM 709 C C . ILE A 1 81 ? 11.086 -3.494 -10.022 1.00 94.38 81 ILE A C 1
ATOM 711 O O . ILE A 1 81 ? 10.097 -3.865 -9.400 1.00 94.38 81 ILE A O 1
ATOM 715 N N . GLU A 1 82 ? 11.526 -4.102 -11.120 1.00 95.44 82 GLU A N 1
ATOM 716 C CA . GLU A 1 82 ? 10.867 -5.257 -11.738 1.00 95.44 82 GLU A CA 1
ATOM 717 C C . GLU A 1 82 ? 10.792 -6.432 -10.759 1.00 95.44 82 GLU A C 1
ATOM 719 O O . GLU A 1 82 ? 9.710 -6.955 -10.509 1.00 95.44 82 GLU A O 1
ATOM 724 N N . GLN A 1 83 ? 11.897 -6.744 -10.072 1.00 95.31 83 GLN A N 1
ATOM 725 C CA . GLN A 1 83 ? 11.908 -7.768 -9.026 1.00 95.31 83 GLN A CA 1
ATOM 726 C C . GLN A 1 83 ? 10.893 -7.477 -7.905 1.00 95.31 83 GLN A C 1
ATOM 728 O O . GLN A 1 83 ? 10.264 -8.395 -7.373 1.00 95.31 83 GLN A O 1
ATOM 733 N N . LYS A 1 84 ? 10.744 -6.210 -7.496 1.00 94.31 84 LYS A N 1
ATOM 734 C CA . LYS A 1 84 ?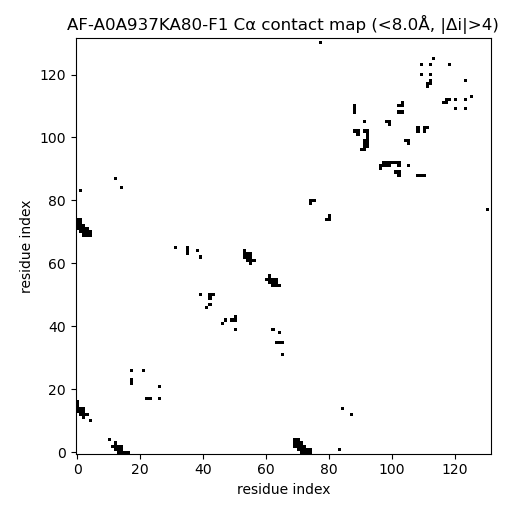 9.780 -5.829 -6.456 1.00 94.31 84 LYS A CA 1
ATOM 735 C C . LYS A 1 84 ? 8.343 -5.832 -6.961 1.00 94.31 84 LYS A C 1
ATOM 737 O O . LYS A 1 84 ? 7.478 -6.268 -6.212 1.00 94.31 84 LYS A O 1
ATOM 742 N N . LEU A 1 85 ? 8.086 -5.410 -8.196 1.00 95.44 85 LEU A N 1
ATOM 743 C CA . LEU A 1 85 ? 6.765 -5.520 -8.817 1.00 95.44 85 LEU A CA 1
ATOM 744 C C . LEU A 1 85 ? 6.325 -6.981 -8.902 1.00 95.44 85 LEU A C 1
ATOM 746 O O . LEU A 1 85 ? 5.231 -7.299 -8.443 1.00 95.44 85 LEU A O 1
ATOM 750 N N . ASP A 1 86 ? 7.208 -7.869 -9.361 1.00 95.25 86 ASP A N 1
ATOM 751 C CA . ASP A 1 86 ? 6.931 -9.304 -9.414 1.00 95.25 86 ASP A CA 1
ATOM 752 C C . ASP A 1 86 ? 6.583 -9.852 -8.031 1.00 95.25 86 ASP A C 1
ATOM 754 O O . ASP A 1 86 ? 5.598 -10.575 -7.881 1.00 95.25 86 ASP A O 1
ATOM 758 N N . TYR A 1 87 ? 7.347 -9.488 -6.998 1.00 93.19 87 TYR A N 1
ATOM 759 C CA . TYR A 1 87 ? 7.028 -9.883 -5.628 1.00 93.19 87 TYR A CA 1
ATOM 760 C C . TYR A 1 87 ? 5.643 -9.378 -5.193 1.00 93.19 87 TYR A C 1
ATOM 762 O O . TYR A 1 87 ? 4.831 -10.171 -4.721 1.00 93.19 87 TYR A O 1
ATOM 770 N N . ILE A 1 88 ? 5.353 -8.086 -5.390 1.00 93.81 88 ILE A N 1
ATOM 771 C CA . ILE A 1 88 ? 4.085 -7.458 -4.987 1.00 93.81 88 ILE A CA 1
ATOM 772 C C . ILE A 1 88 ? 2.900 -8.134 -5.677 1.00 93.81 88 ILE A C 1
ATOM 774 O O . ILE A 1 88 ? 1.925 -8.484 -5.017 1.00 93.81 88 ILE A O 1
ATOM 778 N N . HIS A 1 89 ? 2.981 -8.348 -6.991 1.00 95.62 89 HIS A N 1
ATOM 779 C CA . HIS A 1 89 ? 1.896 -8.952 -7.768 1.00 95.62 89 HIS A CA 1
ATOM 780 C C . HIS A 1 89 ? 1.674 -10.421 -7.422 1.00 95.62 89 HIS A C 1
ATOM 782 O O . HIS A 1 89 ? 0.549 -10.903 -7.509 1.00 95.62 89 HIS A O 1
ATOM 788 N N . ASN A 1 90 ? 2.722 -11.130 -7.008 1.00 93.69 90 ASN A N 1
ATOM 789 C CA . ASN A 1 90 ? 2.619 -12.527 -6.609 1.00 93.69 90 ASN A CA 1
ATOM 790 C C . ASN A 1 90 ? 2.248 -12.725 -5.130 1.00 93.69 90 ASN A C 1
ATOM 792 O O . ASN A 1 90 ? 1.830 -13.823 -4.769 1.00 93.69 90 ASN A O 1
ATOM 796 N N . ASN A 1 91 ? 2.391 -11.712 -4.270 1.00 91.38 91 ASN A N 1
ATOM 797 C CA . ASN A 1 91 ? 2.109 -11.845 -2.838 1.00 91.38 91 ASN A CA 1
ATOM 798 C C . ASN A 1 91 ? 0.676 -12.336 -2.531 1.00 91.38 91 ASN A C 1
ATOM 800 O O . ASN A 1 91 ? 0.550 -13.252 -1.717 1.00 91.38 91 ASN A O 1
ATOM 804 N N . PRO A 1 92 ? -0.391 -11.849 -3.204 1.00 92.44 92 PRO A N 1
ATOM 805 C CA . PRO A 1 92 ? -1.754 -12.313 -2.938 1.00 92.44 92 PRO A CA 1
ATOM 806 C C . PRO A 1 92 ? -1.974 -13.810 -3.177 1.00 92.44 92 PRO A C 1
ATOM 808 O O . PRO A 1 92 ? -2.902 -14.374 -2.613 1.00 92.44 92 PRO A O 1
ATOM 811 N N . VAL A 1 93 ? -1.141 -14.470 -3.989 1.00 92.69 93 VAL A N 1
ATOM 812 C CA . VAL A 1 93 ? -1.347 -15.868 -4.417 1.0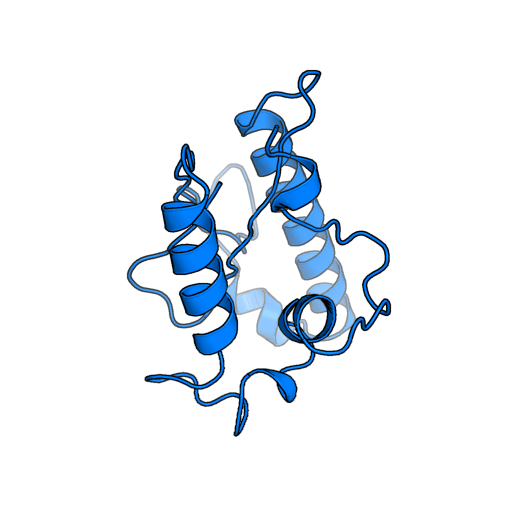0 92.69 93 VAL A CA 1
ATOM 813 C C . VAL A 1 93 ? -0.299 -16.834 -3.872 1.00 92.69 93 VAL A C 1
ATOM 815 O O . VAL A 1 93 ? -0.185 -17.966 -4.335 1.00 92.69 93 VAL A O 1
ATOM 818 N N . ARG A 1 94 ? 0.514 -16.390 -2.909 1.00 87.31 94 ARG A N 1
ATOM 819 C CA . ARG A 1 94 ? 1.610 -17.184 -2.344 1.00 87.31 94 ARG A CA 1
ATOM 820 C C . ARG A 1 94 ? 1.539 -17.261 -0.826 1.00 87.31 94 ARG A C 1
ATOM 822 O O . ARG A 1 94 ? 1.023 -16.373 -0.150 1.00 87.31 94 ARG A O 1
ATOM 829 N N . GLY A 1 95 ? 2.145 -18.319 -0.292 1.00 80.12 95 GLY A N 1
ATOM 830 C CA . GLY A 1 95 ? 2.321 -18.513 1.142 1.00 80.12 95 GLY A CA 1
ATOM 831 C C . GLY A 1 95 ? 0.991 -18.609 1.882 1.00 80.12 95 GLY A C 1
ATOM 832 O O . GLY A 1 95 ? 0.066 -19.271 1.432 1.00 80.12 95 GLY A O 1
ATOM 833 N N . LYS A 1 96 ? 0.907 -17.932 3.026 1.00 73.69 96 LYS A N 1
ATOM 834 C CA . LYS A 1 96 ? -0.251 -17.972 3.929 1.00 73.69 96 LYS A CA 1
ATOM 835 C C . LYS A 1 96 ? -1.487 -17.214 3.429 1.00 73.69 96 LYS A C 1
ATOM 837 O O . LYS A 1 96 ? -2.521 -17.284 4.078 1.00 73.69 96 LYS A O 1
ATOM 842 N N . TRP A 1 97 ? -1.360 -16.449 2.345 1.00 75.19 97 TRP A N 1
ATOM 843 C CA . TRP A 1 97 ? -2.410 -15.552 1.866 1.00 75.19 97 TRP A CA 1
ATOM 844 C C . TRP A 1 97 ? -3.427 -16.275 1.000 1.00 75.19 97 TRP A C 1
ATOM 846 O O . TRP A 1 97 ? -4.598 -16.310 1.356 1.00 75.19 97 TRP A O 1
ATOM 856 N N . MET A 1 98 ? -2.963 -16.831 -0.128 1.00 84.88 98 MET A N 1
ATOM 857 C CA . MET A 1 98 ? -3.788 -17.516 -1.134 1.00 84.88 98 MET A CA 1
ATOM 858 C C . MET A 1 98 ? -5.153 -16.835 -1.361 1.00 84.88 98 MET A C 1
ATOM 860 O O . MET A 1 98 ? -6.192 -17.484 -1.394 1.00 84.88 98 MET A O 1
ATOM 864 N N . LEU A 1 99 ? -5.144 -15.506 -1.497 1.00 90.31 99 LEU A N 1
ATOM 865 C CA . LEU A 1 99 ? -6.333 -14.661 -1.647 1.00 90.31 99 LEU A CA 1
ATOM 866 C C . LEU A 1 99 ? -6.944 -14.752 -3.054 1.00 90.31 99 LEU A C 1
ATOM 868 O O . LEU A 1 99 ? -8.044 -14.253 -3.278 1.00 90.31 99 LEU A O 1
ATOM 872 N N . ALA A 1 100 ? -6.223 -15.336 -4.015 1.00 93.81 100 ALA A N 1
ATOM 873 C CA . ALA A 1 100 ? -6.684 -15.574 -5.378 1.00 93.81 100 ALA A CA 1
ATOM 874 C C . ALA A 1 100 ? -5.923 -16.748 -6.023 1.00 93.81 100 ALA A C 1
ATOM 876 O O . ALA A 1 100 ? -4.789 -17.037 -5.642 1.00 93.81 100 ALA A O 1
ATOM 877 N N . ASP A 1 101 ? -6.512 -17.370 -7.052 1.00 94.00 101 ASP A N 1
ATOM 878 C CA . ASP A 1 101 ? -5.882 -18.495 -7.772 1.00 94.00 101 ASP A CA 1
ATOM 879 C C . ASP A 1 101 ? -4.664 -18.070 -8.605 1.00 94.00 101 ASP A C 1
ATOM 881 O O . ASP A 1 101 ? -3.775 -18.867 -8.893 1.00 94.00 101 ASP A O 1
ATOM 885 N N . ASN A 1 102 ? -4.652 -16.821 -9.073 1.00 95.38 102 ASN A N 1
ATOM 886 C CA . ASN A 1 102 ? -3.545 -16.246 -9.829 1.00 95.38 102 ASN A CA 1
ATOM 887 C C . ASN A 1 102 ? -3.505 -14.715 -9.655 1.00 95.38 102 ASN A C 1
ATOM 889 O O . ASN A 1 102 ? -4.519 -14.127 -9.267 1.00 95.38 102 ASN A O 1
ATOM 893 N N . PRO A 1 103 ? -2.361 -14.058 -9.937 1.00 95.75 103 PRO A N 1
ATOM 894 C CA . PRO A 1 103 ? -2.193 -12.627 -9.691 1.00 95.75 103 PRO A CA 1
ATOM 895 C C . PRO A 1 103 ? -3.287 -11.755 -10.313 1.00 95.75 103 PRO A C 1
ATOM 897 O O . PRO A 1 103 ? -3.782 -10.845 -9.652 1.00 95.75 103 PRO A O 1
ATOM 900 N N . LEU A 1 104 ? -3.702 -12.047 -11.553 1.00 96.94 104 LEU A N 1
ATOM 901 C CA . LEU A 1 104 ? -4.684 -11.250 -12.300 1.00 96.94 104 LEU A CA 1
ATOM 902 C C . LEU A 1 104 ? -6.071 -11.252 -11.650 1.00 96.94 104 LEU A C 1
ATOM 904 O O . LEU A 1 104 ? -6.828 -10.304 -11.834 1.00 96.94 104 LEU A O 1
ATOM 908 N N . LYS A 1 105 ? -6.400 -12.288 -10.871 1.00 96.62 105 LYS A N 1
ATOM 909 C CA . LYS A 1 105 ? -7.686 -12.398 -10.174 1.00 96.62 105 LYS A CA 1
ATOM 910 C C . LYS A 1 105 ? -7.757 -11.589 -8.875 1.00 96.62 105 LYS A C 1
ATOM 912 O O . LYS A 1 105 ? -8.853 -11.409 -8.352 1.00 96.62 105 LYS A O 1
ATOM 917 N N . TYR A 1 106 ? -6.639 -11.090 -8.345 1.00 95.88 106 TYR A N 1
ATOM 918 C CA . TYR A 1 106 ? -6.676 -10.252 -7.147 1.00 95.88 106 TYR A CA 1
ATOM 919 C C . TYR A 1 106 ? -6.953 -8.791 -7.517 1.00 95.88 106 TYR A C 1
ATOM 921 O O . TYR A 1 106 ? -6.066 -8.068 -7.970 1.00 95.88 106 TYR A O 1
ATOM 929 N N . HIS A 1 107 ? -8.199 -8.362 -7.305 1.00 95.38 107 HIS A N 1
ATOM 930 C CA . HIS A 1 107 ? -8.713 -7.058 -7.730 1.00 95.38 107 HIS A CA 1
ATOM 931 C C . HIS A 1 107 ? -7.884 -5.866 -7.224 1.00 95.38 107 HIS A C 1
ATOM 933 O O . HIS A 1 107 ? -7.589 -4.952 -7.986 1.00 95.38 107 HIS A O 1
ATOM 939 N N . PHE A 1 108 ? -7.429 -5.901 -5.969 1.00 94.75 108 PHE A N 1
ATOM 940 C CA . PHE A 1 108 ? -6.675 -4.804 -5.349 1.00 94.75 108 PHE A CA 1
ATOM 941 C C . PHE A 1 108 ? -5.171 -4.807 -5.689 1.00 94.75 108 PHE A C 1
ATOM 943 O O . PHE A 1 108 ? -4.358 -4.268 -4.938 1.00 94.75 108 PHE A O 1
ATOM 950 N N . SER A 1 109 ? -4.774 -5.435 -6.800 1.00 95.50 109 SER A N 1
ATOM 951 C CA . SER A 1 109 ? -3.406 -5.409 -7.326 1.00 95.50 109 SER A CA 1
ATOM 952 C C . SER A 1 109 ? -3.325 -4.599 -8.614 1.00 95.50 109 SER A C 1
ATOM 954 O O . SER A 1 109 ? -4.196 -4.662 -9.478 1.00 95.50 109 SER A O 1
ATOM 956 N N . SER A 1 110 ? -2.200 -3.909 -8.803 1.00 97.19 110 SER A N 1
ATOM 957 C CA . SER A 1 110 ? -1.889 -3.215 -10.054 1.00 97.19 110 SER A CA 1
ATOM 958 C C . SER A 1 110 ? -1.483 -4.156 -11.195 1.00 97.19 110 SER A C 1
ATOM 960 O O . SER A 1 110 ? -1.188 -3.688 -12.287 1.00 97.19 110 SER A O 1
ATOM 962 N N . VAL A 1 111 ? -1.450 -5.478 -11.006 1.00 97.31 111 VAL A N 1
ATOM 963 C CA . VAL A 1 111 ? -0.971 -6.419 -12.038 1.00 97.31 111 VAL A CA 1
ATOM 964 C C . VAL A 1 111 ? -1.745 -6.323 -13.357 1.00 97.31 111 VAL A C 1
ATOM 966 O O . VAL A 1 111 ? -1.139 -6.401 -14.425 1.00 97.31 111 VAL A O 1
ATOM 969 N N . ARG A 1 112 ? -3.061 -6.076 -13.309 1.00 97.69 112 ARG A N 1
ATOM 970 C CA . ARG A 1 112 ? -3.897 -5.934 -14.514 1.00 97.69 112 ARG A CA 1
ATOM 971 C C . ARG A 1 112 ? -3.550 -4.682 -15.318 1.00 97.69 112 ARG A C 1
ATOM 973 O O . ARG A 1 112 ? -3.624 -4.716 -16.541 1.00 97.69 112 ARG A O 1
ATOM 980 N N . PHE A 1 113 ? -3.090 -3.617 -14.659 1.00 97.88 113 PHE A N 1
ATOM 981 C CA . PHE A 1 113 ? -2.561 -2.436 -15.345 1.00 97.88 113 PHE A CA 1
ATOM 982 C C . PHE A 1 113 ? -1.335 -2.789 -16.201 1.00 97.88 113 PHE A C 1
ATOM 984 O O . PHE A 1 113 ? -1.221 -2.321 -17.328 1.00 97.88 113 PHE A O 1
ATOM 991 N N . TYR A 1 114 ? -0.454 -3.664 -15.703 1.00 96.44 114 TYR A N 1
ATOM 992 C CA . TYR A 1 114 ? 0.767 -4.071 -16.410 1.00 96.44 114 TYR A CA 1
ATOM 993 C C . TYR A 1 114 ? 0.557 -5.172 -17.458 1.00 96.44 114 TYR A C 1
ATOM 995 O O . TYR A 1 114 ? 1.350 -5.277 -18.391 1.00 96.44 114 TYR A O 1
ATOM 1003 N N . LYS A 1 115 ? -0.441 -6.045 -17.278 1.00 96.62 115 LYS A N 1
ATOM 1004 C CA . LYS A 1 115 ? -0.618 -7.257 -18.100 1.00 96.62 115 LYS A CA 1
ATOM 1005 C C . LYS A 1 115 ? -1.789 -7.197 -19.076 1.00 96.62 115 LYS A C 1
ATOM 1007 O O . LYS A 1 115 ? -1.727 -7.854 -20.106 1.00 96.62 115 LYS A O 1
ATOM 1012 N N . GLU A 1 116 ? -2.830 -6.436 -18.755 1.00 96.94 116 GLU A N 1
ATOM 1013 C CA . GLU A 1 116 ? -4.078 -6.366 -19.532 1.00 96.94 116 GLU A CA 1
ATOM 1014 C C . GLU A 1 116 ? -4.395 -4.939 -19.996 1.00 96.94 116 GLU A C 1
ATOM 1016 O O . GLU A 1 116 ? -5.475 -4.688 -20.518 1.00 96.94 116 GLU A O 1
ATOM 1021 N N . ASP A 1 117 ? -3.488 -3.991 -19.751 1.00 93.88 117 ASP A N 1
ATOM 1022 C CA . ASP A 1 117 ? -3.705 -2.561 -19.977 1.00 93.88 117 ASP A CA 1
ATOM 1023 C C . ASP A 1 117 ? -4.938 -1.988 -19.250 1.00 93.88 117 ASP A C 1
ATOM 1025 O O . ASP A 1 117 ? -5.505 -0.971 -19.639 1.00 93.88 117 ASP A O 1
ATOM 1029 N N . ASN A 1 118 ? -5.361 -2.624 -18.153 1.00 96.50 118 ASN A N 1
ATOM 1030 C CA . ASN A 1 118 ? -6.535 -2.201 -17.399 1.00 96.50 118 ASN A CA 1
ATOM 1031 C C . ASN A 1 118 ? -6.308 -0.815 -16.750 1.00 96.50 118 ASN A C 1
ATOM 1033 O O . ASN A 1 118 ? -5.294 -0.585 -16.085 1.00 96.50 118 ASN A O 1
ATOM 1037 N N . ARG A 1 119 ? -7.265 0.106 -16.933 1.00 95.69 119 ARG A N 1
ATOM 1038 C CA . ARG A 1 119 ? -7.215 1.504 -16.457 1.00 95.69 119 ARG A CA 1
ATOM 1039 C C . ARG A 1 119 ? -8.221 1.840 -15.353 1.00 95.69 119 ARG A C 1
ATOM 1041 O O . ARG A 1 119 ? -8.474 3.014 -15.109 1.00 95.69 119 ARG A O 1
ATOM 1048 N N . GLU A 1 120 ? -8.779 0.837 -14.680 1.00 96.38 120 GLU A N 1
ATOM 1049 C CA . GLU A 1 120 ? -9.703 1.025 -13.555 1.00 96.38 120 GLU A CA 1
ATOM 1050 C C . GLU A 1 120 ? -9.107 1.944 -12.477 1.00 96.38 120 GLU A C 1
ATOM 1052 O O . GLU A 1 120 ? -9.721 2.928 -12.069 1.00 96.38 120 GLU A O 1
ATOM 1057 N N . PHE A 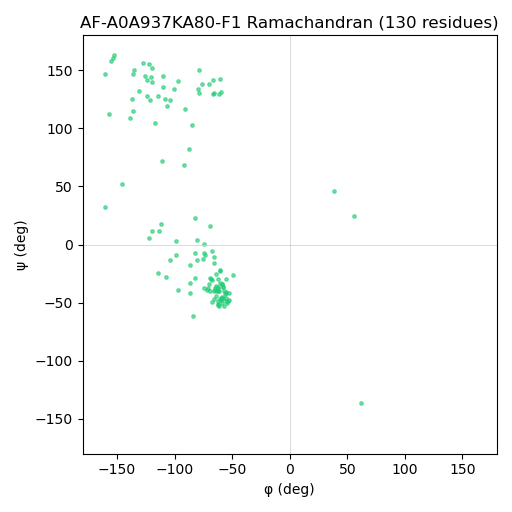1 121 ? -7.858 1.683 -12.087 1.00 95.50 121 PHE A N 1
ATOM 1058 C CA . PHE A 1 121 ? -7.086 2.571 -11.223 1.00 95.50 121 PHE A CA 1
ATOM 1059 C C . PHE A 1 121 ? -6.351 3.618 -12.066 1.00 95.50 121 PHE A C 1
ATOM 1061 O O . PHE A 1 121 ? -5.168 3.482 -12.380 1.00 95.50 121 PHE A O 1
ATOM 1068 N N . ASN A 1 122 ? -7.067 4.679 -12.432 1.00 94.88 122 ASN A N 1
ATOM 1069 C CA . ASN A 1 122 ? -6.577 5.746 -13.314 1.00 94.88 122 ASN A CA 1
ATOM 1070 C C . ASN A 1 122 ? -5.419 6.592 -12.742 1.00 94.88 122 ASN A C 1
ATOM 1072 O O . ASN A 1 122 ? -4.802 7.356 -13.478 1.00 94.88 122 ASN A O 1
ATOM 1076 N N . PHE A 1 123 ? -5.101 6.446 -11.453 1.00 93.19 123 PHE A N 1
ATOM 1077 C CA . PHE A 1 123 ? -3.959 7.097 -10.808 1.00 93.19 123 PHE A CA 1
ATOM 1078 C C . PHE A 1 123 ? -2.631 6.349 -11.020 1.00 93.19 123 PHE A C 1
ATOM 1080 O O . PHE A 1 123 ? -1.580 6.835 -10.600 1.00 93.19 123 PHE A O 1
ATOM 1087 N N . LEU A 1 124 ? -2.653 5.152 -11.618 1.00 95.94 124 LEU A N 1
ATOM 1088 C CA . LEU A 1 124 ? -1.445 4.372 -11.877 1.00 95.94 124 LEU A CA 1
ATOM 1089 C C . LEU A 1 124 ? -0.665 4.923 -13.074 1.00 95.94 124 LEU A C 1
ATOM 1091 O O . LEU A 1 124 ? -1.223 5.209 -14.132 1.00 95.94 124 LEU A O 1
ATOM 1095 N N . THR A 1 125 ? 0.657 4.978 -12.927 1.00 94.94 125 THR A N 1
ATOM 1096 C CA . THR A 1 125 ? 1.601 5.255 -14.014 1.00 94.94 125 THR A CA 1
ATOM 1097 C C . THR A 1 125 ? 2.560 4.085 -14.198 1.00 94.94 125 THR A C 1
ATOM 1099 O O . THR A 1 125 ? 2.852 3.329 -13.266 1.00 94.94 125 THR A O 1
ATOM 1102 N N . HIS A 1 126 ? 3.055 3.906 -15.424 1.00 95.06 126 HIS A N 1
ATOM 1103 C CA . HIS A 1 126 ? 4.003 2.836 -15.715 1.00 95.06 126 HIS A CA 1
ATOM 1104 C C . HIS A 1 126 ? 5.404 3.237 -15.241 1.00 95.06 126 HIS A C 1
ATOM 1106 O O . HIS A 1 126 ? 5.892 4.301 -15.617 1.00 95.06 126 HIS A O 1
ATOM 1112 N N . TYR A 1 127 ? 6.097 2.374 -14.485 1.00 93.00 127 TYR A N 1
ATOM 1113 C CA . TYR A 1 127 ? 7.429 2.694 -13.936 1.00 93.00 127 TYR A CA 1
ATOM 1114 C C . TYR A 1 127 ? 8.453 3.111 -15.005 1.00 93.00 127 TYR A C 1
ATOM 1116 O O . TYR A 1 127 ? 9.347 3.904 -14.726 1.00 93.00 127 TYR A O 1
ATOM 1124 N N . MET A 1 128 ? 8.313 2.596 -16.229 1.00 92.50 128 MET A N 1
ATOM 1125 C CA . MET A 1 128 ? 9.168 2.940 -17.378 1.00 92.50 128 MET A CA 1
ATOM 1126 C C . MET A 1 128 ? 9.119 4.421 -17.757 1.00 92.50 128 MET A C 1
ATOM 1128 O O . MET A 1 128 ? 10.087 4.917 -18.304 1.00 92.50 128 MET A O 1
ATOM 1132 N N . GLN A 1 129 ? 8.057 5.151 -17.405 1.00 91.50 129 GLN A N 1
ATOM 1133 C CA . GLN A 1 129 ? 7.983 6.606 -17.606 1.00 91.50 129 GLN A CA 1
ATOM 1134 C C . GLN A 1 129 ? 8.978 7.379 -16.723 1.00 91.50 129 GLN A C 1
ATOM 1136 O O . GLN A 1 129 ? 9.060 8.603 -16.776 1.00 91.50 129 GLN A O 1
ATOM 1141 N N . HIS A 1 130 ? 9.684 6.681 -15.835 1.00 85.12 130 HIS A N 1
ATOM 1142 C CA . HIS A 1 130 ? 10.630 7.256 -14.889 1.00 85.12 130 HIS A CA 1
ATOM 1143 C C . HIS A 1 130 ? 12.052 6.725 -15.079 1.00 85.12 130 HIS A C 1
ATOM 1145 O O . HIS A 1 130 ? 12.892 6.958 -14.209 1.00 85.12 130 HIS A O 1
ATOM 1151 N N . PHE A 1 131 ? 12.300 6.024 -16.187 1.00 77.19 131 PHE A N 1
ATOM 1152 C CA . PHE A 1 131 ? 13.625 5.652 -16.659 1.00 77.19 131 PHE A CA 1
ATOM 1153 C C . PHE A 1 131 ? 13.882 6.372 -17.981 1.00 77.19 131 PHE A C 1
ATOM 1155 O O . PHE A 1 131 ? 13.040 6.318 -18.876 1.00 77.19 131 PHE A O 1
ATOM 1162 N N . GLU A 1 132 ? 15.014 7.067 -18.046 1.00 60.06 132 GLU A N 1
ATOM 1163 C CA . GLU A 1 132 ? 15.596 7.583 -19.290 1.00 60.06 132 GLU A CA 1
ATOM 1164 C C . GLU A 1 132 ? 16.262 6.446 -20.074 1.00 60.06 132 GLU A C 1
ATOM 1166 O O . GLU A 1 132 ? 16.832 5.532 -19.421 1.00 60.06 132 GLU A O 1
#

pLDDT: mean 89.42, std 13.04, range [37.06, 98.12]

InterPro domains:
  IPR036515 Transposase IS200-like superfamily [G3DSA:3.30.70.1290] (9-129)
  IPR036515 Transposase IS200-like superfamily [SSF143422] (9-96)

Foldseek 3Di:
DWWDDPDDPDDDTDDDDDDPVDDPVVVVVVVLVVVVVVVLVCCVVPPVVVQVVQADPDPPDGGDDDDPDTDDDDDDDPVSVVVRLVCNLCVCCDDPRNVDVHSVPPPPHCVCCVVVVDCPVVVDDDCVVVPD